Protein AF-A0A7X5TXG6-F1 (afdb_monomer_lite)

Organism: NCBI:txid258505

Radius of gyration: 12.77 Å; chains: 1; bounding box: 36×18×32 Å

Sequence (74 aa):
MFTDAQLRALDMPVLALIAGRSVIHEGRRAADTARSVLRHGQVELWASASHAISGEFPDEIAARAHRFWDGVDS

Structure (mmCIF, N/CA/C/O backbone):
data_AF-A0A7X5TXG6-F1
#
_entry.id   AF-A0A7X5TXG6-F1
#
loop_
_atom_site.group_PDB
_atom_site.id
_atom_site.type_symbol
_atom_site.label_atom_id
_atom_site.label_alt_id
_atom_site.label_comp_id
_atom_site.label_asym_id
_atom_site.label_entity_id
_atom_site.label_seq_id
_atom_site.pdbx_PDB_ins_code
_atom_site.Cartn_x
_atom_site.Cartn_y
_atom_site.Cartn_z
_atom_site.occupancy
_atom_site.B_iso_or_equiv
_atom_site.auth_seq_id
_atom_site.auth_comp_id
_atom_site.auth_asym_id
_atom_site.auth_atom_id
_atom_site.pdbx_PDB_model_num
ATOM 1 N N . MET A 1 1 ? 10.684 4.439 9.990 1.00 60.19 1 MET A N 1
ATOM 2 C CA . MET A 1 1 ? 10.064 3.125 10.261 1.00 60.19 1 MET A CA 1
ATOM 3 C C . MET A 1 1 ? 8.853 3.346 11.146 1.00 60.19 1 MET A C 1
ATOM 5 O O . MET A 1 1 ? 8.974 4.098 12.104 1.00 60.19 1 MET A O 1
ATOM 9 N N . PHE A 1 2 ? 7.712 2.752 10.802 1.00 70.19 2 PHE A N 1
ATOM 10 C CA . PHE A 1 2 ? 6.500 2.777 11.626 1.00 70.19 2 PHE A CA 1
ATOM 11 C C . PHE A 1 2 ? 6.485 1.555 12.550 1.00 70.19 2 PHE A C 1
ATOM 13 O O . PHE A 1 2 ? 6.968 0.495 12.160 1.00 70.19 2 PHE A O 1
ATOM 20 N N . THR A 1 3 ? 5.950 1.698 13.762 1.00 80.06 3 THR A N 1
ATOM 21 C CA . THR A 1 3 ? 5.756 0.575 14.696 1.00 80.06 3 THR A CA 1
ATOM 22 C C . THR A 1 3 ? 4.394 -0.086 14.484 1.00 80.06 3 THR A C 1
ATOM 24 O O . THR A 1 3 ? 3.431 0.574 14.091 1.00 80.06 3 THR A O 1
ATOM 27 N N . ASP A 1 4 ? 4.266 -1.371 14.814 1.00 75.94 4 ASP A N 1
ATOM 28 C CA . ASP A 1 4 ? 2.996 -2.100 14.691 1.00 75.94 4 ASP A CA 1
ATOM 29 C C . ASP A 1 4 ? 1.843 -1.452 15.475 1.00 75.94 4 ASP A C 1
ATOM 31 O O . ASP A 1 4 ? 0.686 -1.524 15.067 1.00 75.94 4 ASP A O 1
ATOM 35 N N . ALA A 1 5 ? 2.145 -0.815 16.612 1.00 74.94 5 ALA A N 1
ATOM 36 C CA . ALA A 1 5 ? 1.153 -0.092 17.403 1.00 74.94 5 ALA A CA 1
ATOM 37 C C . ALA A 1 5 ? 0.614 1.139 16.659 1.00 74.94 5 ALA A C 1
ATOM 39 O O . ALA A 1 5 ? -0.587 1.390 16.706 1.00 74.94 5 ALA A O 1
ATOM 40 N N . GLN A 1 6 ? 1.476 1.858 15.930 1.00 77.19 6 GLN A N 1
ATOM 41 C CA . GLN A 1 6 ? 1.065 2.991 15.096 1.00 77.19 6 GLN A CA 1
ATOM 42 C C . GLN A 1 6 ? 0.212 2.535 13.912 1.00 77.19 6 GLN A C 1
ATOM 44 O O . GLN A 1 6 ? -0.771 3.191 13.595 1.00 77.19 6 GLN A O 1
ATOM 49 N N . LEU A 1 7 ? 0.541 1.396 13.295 1.00 75.31 7 LEU A N 1
ATOM 50 C CA . LEU A 1 7 ? -0.245 0.848 12.184 1.00 75.31 7 LEU A CA 1
ATOM 51 C C . LEU A 1 7 ? -1.625 0.343 12.634 1.00 75.31 7 LEU A C 1
ATOM 53 O O . LEU A 1 7 ? -2.604 0.522 11.918 1.00 75.31 7 LEU A O 1
ATOM 57 N N . ARG A 1 8 ? -1.725 -0.236 13.837 1.00 76.12 8 ARG A N 1
ATOM 58 C CA . ARG A 1 8 ? -3.000 -0.709 14.413 1.00 76.12 8 ARG A CA 1
ATOM 59 C C . ARG A 1 8 ? -3.952 0.401 14.856 1.00 76.12 8 ARG A C 1
ATOM 61 O O . ARG A 1 8 ? -5.120 0.098 15.099 1.00 76.12 8 ARG A O 1
ATOM 68 N N . ALA A 1 9 ? -3.441 1.619 15.020 1.00 79.88 9 ALA A N 1
ATOM 69 C CA . ALA A 1 9 ? -4.206 2.808 15.389 1.00 79.88 9 ALA A CA 1
ATOM 70 C C . ALA A 1 9 ? -4.694 3.605 14.163 1.00 79.88 9 ALA A C 1
ATOM 72 O O . ALA A 1 9 ? -5.271 4.676 14.318 1.00 79.88 9 ALA A O 1
ATOM 73 N N . LEU A 1 10 ? -4.427 3.120 12.944 1.00 77.94 10 LEU A N 1
ATOM 74 C CA . LEU A 1 10 ? -4.958 3.714 11.722 1.00 77.94 10 LEU A CA 1
ATOM 75 C C . LEU A 1 10 ? -6.427 3.308 11.567 1.00 77.94 10 LEU A C 1
ATOM 77 O O . LEU A 1 10 ? -6.730 2.183 11.169 1.00 77.94 10 LEU A O 1
ATOM 81 N N . ASP A 1 11 ? -7.318 4.245 11.884 1.00 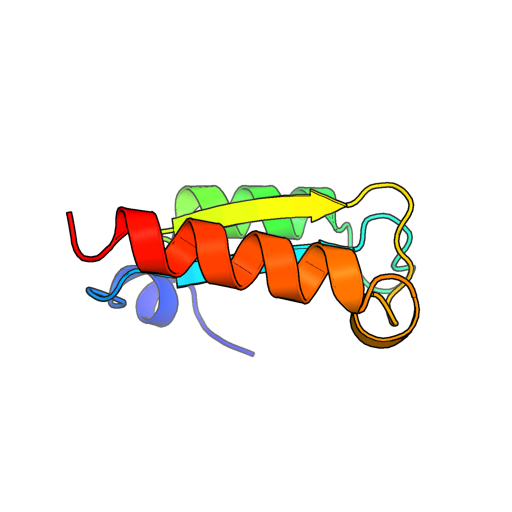81.44 11 ASP A N 1
ATOM 82 C CA . ASP A 1 11 ? -8.771 4.080 11.748 1.00 81.44 11 ASP A CA 1
ATOM 83 C C . ASP A 1 11 ? -9.293 4.518 10.366 1.00 81.44 11 ASP A C 1
ATOM 85 O O . ASP A 1 11 ? -10.475 4.367 10.065 1.00 81.44 11 ASP A O 1
ATOM 89 N N . MET A 1 12 ? -8.421 5.051 9.504 1.00 84.19 12 MET A N 1
ATOM 90 C CA . MET A 1 12 ? -8.745 5.342 8.108 1.00 84.19 12 MET A CA 1
ATOM 91 C C . MET A 1 12 ? -8.444 4.135 7.203 1.00 84.19 12 MET A C 1
ATOM 93 O O . MET A 1 12 ? -7.550 3.341 7.511 1.00 84.19 12 MET A O 1
ATOM 97 N N . PRO A 1 13 ? -9.120 4.012 6.050 1.00 86.19 13 PRO A N 1
ATOM 98 C CA . PRO A 1 13 ? -8.750 3.042 5.028 1.00 86.19 13 PRO A CA 1
ATOM 99 C C . PRO A 1 13 ? -7.298 3.232 4.574 1.00 86.19 13 PRO A C 1
ATOM 101 O O . PRO A 1 13 ? -6.856 4.354 4.321 1.00 86.19 13 PRO A O 1
ATOM 104 N N . VAL A 1 14 ? -6.560 2.131 4.414 1.00 88.94 14 VAL A N 1
ATOM 105 C CA . VAL A 1 14 ? -5.158 2.155 3.959 1.00 88.94 14 VAL A CA 1
ATOM 106 C C . VAL A 1 14 ? -4.980 1.248 2.748 1.00 88.94 14 VAL A C 1
ATOM 108 O O . VAL A 1 14 ? -5.323 0.070 2.802 1.00 88.94 14 VAL A O 1
ATOM 111 N N . LEU A 1 15 ? -4.379 1.761 1.675 1.00 89.62 15 LEU A N 1
ATOM 112 C CA . LEU A 1 15 ? -3.894 0.955 0.552 1.00 89.62 15 LEU A CA 1
ATOM 113 C C . LEU A 1 15 ? -2.370 0.808 0.642 1.00 89.62 15 LEU A C 1
ATOM 115 O O . LEU A 1 15 ? -1.648 1.802 0.593 1.00 89.62 15 LEU A O 1
ATOM 119 N N . ALA A 1 16 ? -1.877 -0.427 0.737 1.00 89.31 16 ALA A N 1
ATOM 120 C CA . ALA A 1 16 ? -0.450 -0.739 0.743 1.00 89.31 16 ALA A CA 1
ATOM 121 C C . ALA A 1 16 ? -0.068 -1.562 -0.497 1.00 89.31 16 ALA A C 1
ATOM 123 O O . ALA A 1 16 ? -0.490 -2.711 -0.643 1.00 89.31 16 ALA A O 1
ATOM 124 N N . LEU A 1 17 ? 0.760 -0.983 -1.371 1.00 88.75 17 LEU A N 1
ATOM 125 C CA . LEU A 1 17 ? 1.320 -1.649 -2.552 1.00 88.75 17 LEU A CA 1
ATOM 126 C C . LEU A 1 17 ? 2.781 -2.019 -2.282 1.00 88.75 17 LEU A C 1
ATOM 128 O O . LEU A 1 17 ? 3.598 -1.155 -1.963 1.00 88.75 17 LEU A O 1
ATOM 132 N N . ILE A 1 18 ? 3.111 -3.307 -2.384 1.00 85.62 18 ILE A N 1
ATOM 133 C CA . ILE A 1 18 ? 4.424 -3.844 -2.011 1.00 85.62 18 ILE A CA 1
ATOM 134 C C . ILE A 1 18 ? 5.045 -4.555 -3.212 1.00 85.62 18 ILE A C 1
ATOM 136 O O . ILE A 1 18 ? 4.468 -5.485 -3.770 1.00 85.62 18 ILE A O 1
ATOM 140 N N . ALA A 1 19 ? 6.253 -4.142 -3.592 1.00 83.19 19 ALA A N 1
ATOM 141 C CA . ALA A 1 19 ? 7.002 -4.741 -4.690 1.00 83.19 19 ALA A CA 1
ATOM 142 C C . ALA A 1 19 ? 7.677 -6.062 -4.286 1.00 83.19 19 ALA A C 1
ATOM 144 O O . ALA A 1 19 ? 8.395 -6.130 -3.285 1.00 83.19 19 ALA A O 1
ATOM 145 N N . GLY A 1 20 ? 7.488 -7.111 -5.088 1.00 71.50 20 GLY A N 1
ATOM 146 C CA . GLY A 1 20 ? 7.987 -8.456 -4.795 1.00 71.50 20 GLY A CA 1
ATOM 147 C C . GLY A 1 20 ? 9.437 -8.726 -5.199 1.00 71.50 20 GLY A C 1
ATOM 148 O O . GLY A 1 20 ? 10.082 -9.544 -4.548 1.00 71.50 20 GLY A O 1
ATOM 149 N N . ARG A 1 21 ? 9.991 -8.029 -6.208 1.00 70.00 21 ARG A N 1
ATOM 150 C CA . ARG A 1 21 ? 11.409 -8.179 -6.617 1.00 70.00 21 ARG A CA 1
ATOM 151 C C . ARG A 1 21 ? 12.372 -7.289 -5.826 1.00 70.00 21 ARG A C 1
ATOM 153 O O . ARG A 1 21 ? 13.527 -7.128 -6.217 1.00 70.00 21 ARG A O 1
ATOM 160 N N . SER A 1 22 ? 11.920 -6.665 -4.740 1.00 57.25 22 SER A N 1
ATOM 161 C CA . SER A 1 22 ? 12.785 -5.801 -3.941 1.00 57.25 22 SER A CA 1
ATOM 162 C C . SER A 1 22 ? 13.797 -6.636 -3.147 1.00 57.25 22 SER A C 1
ATOM 164 O O . SER A 1 22 ? 13.434 -7.412 -2.270 1.00 57.25 22 SER A O 1
ATOM 166 N N . VAL A 1 23 ? 15.083 -6.451 -3.463 1.00 54.94 23 VAL A N 1
ATOM 167 C CA . VAL A 1 23 ? 16.246 -7.148 -2.872 1.00 54.94 23 VAL A CA 1
ATOM 168 C C . VAL A 1 23 ? 16.483 -6.754 -1.402 1.00 54.94 23 VAL A C 1
ATOM 170 O O . VAL A 1 23 ? 17.277 -7.384 -0.714 1.00 54.94 23 VAL A O 1
ATOM 173 N N . ILE A 1 24 ? 15.798 -5.721 -0.898 1.00 55.31 24 ILE A N 1
ATOM 174 C CA . ILE A 1 24 ? 16.130 -5.117 0.399 1.00 55.31 24 ILE A CA 1
ATOM 175 C C . ILE A 1 24 ? 15.411 -5.768 1.584 1.00 55.31 24 ILE A C 1
ATOM 177 O O . ILE A 1 24 ? 16.034 -5.886 2.628 1.00 55.31 24 ILE A O 1
ATOM 181 N N . HIS A 1 25 ? 14.186 -6.279 1.457 1.00 55.62 25 HIS A N 1
ATOM 182 C CA . HIS A 1 25 ? 13.540 -7.070 2.513 1.00 55.62 25 HIS A CA 1
ATOM 183 C C . HIS A 1 25 ? 12.455 -7.948 1.902 1.00 55.62 25 HIS A C 1
ATOM 185 O O . HIS A 1 25 ? 11.797 -7.536 0.955 1.00 55.62 25 HIS A O 1
ATOM 191 N N . GLU A 1 26 ? 12.270 -9.148 2.449 1.00 72.25 26 GLU A N 1
ATOM 192 C CA . GLU A 1 26 ? 11.261 -10.132 2.050 1.00 72.25 26 GLU A CA 1
ATOM 193 C C . GLU A 1 26 ? 9.879 -9.480 1.834 1.00 72.25 26 GLU A C 1
ATOM 195 O O . GLU A 1 26 ? 9.088 -9.362 2.770 1.00 72.25 26 GLU A O 1
ATOM 200 N N . GLY A 1 27 ? 9.566 -9.061 0.600 1.00 71.44 27 GLY A N 1
ATOM 201 C CA . GLY A 1 27 ? 8.339 -8.312 0.291 1.00 71.44 27 GLY A CA 1
ATOM 202 C C . GLY A 1 27 ? 7.077 -9.068 0.705 1.00 71.44 27 GLY A C 1
ATOM 203 O O . GLY A 1 27 ? 6.089 -8.475 1.129 1.00 71.44 27 GLY A O 1
ATOM 204 N N . ARG A 1 28 ? 7.154 -10.403 0.704 1.00 78.44 28 ARG A N 1
ATOM 205 C CA . ARG A 1 28 ? 6.117 -11.272 1.259 1.00 78.44 28 ARG A CA 1
ATOM 206 C C . ARG A 1 28 ? 5.929 -11.085 2.768 1.00 78.44 28 ARG A C 1
ATOM 208 O O . ARG A 1 28 ? 4.801 -10.882 3.193 1.00 78.44 28 ARG A O 1
ATOM 215 N N . ARG A 1 29 ? 7.007 -11.069 3.561 1.00 82.31 29 ARG A N 1
ATOM 216 C CA . ARG A 1 29 ? 6.929 -10.824 5.011 1.00 82.31 29 ARG A CA 1
ATOM 217 C C . ARG A 1 29 ? 6.346 -9.441 5.303 1.00 82.31 29 ARG A C 1
ATOM 219 O O . ARG A 1 29 ? 5.500 -9.327 6.177 1.00 82.31 29 ARG A O 1
ATOM 226 N N . ALA A 1 30 ? 6.740 -8.411 4.550 1.00 83.44 30 ALA A N 1
ATOM 227 C CA . ALA A 1 30 ? 6.167 -7.071 4.699 1.00 83.44 30 ALA A CA 1
ATOM 228 C C . ALA A 1 30 ? 4.656 -7.048 4.402 1.00 83.44 30 ALA A C 1
ATOM 230 O O . ALA A 1 30 ? 3.895 -6.431 5.147 1.00 83.44 30 ALA A O 1
ATOM 231 N N . ALA A 1 31 ? 4.215 -7.756 3.356 1.00 86.38 31 ALA A N 1
ATOM 232 C CA . ALA A 1 31 ? 2.797 -7.890 3.034 1.00 86.38 31 ALA A CA 1
ATOM 233 C C . ALA A 1 31 ? 2.026 -8.644 4.122 1.00 86.38 31 ALA A C 1
ATOM 235 O O . ALA A 1 31 ? 0.932 -8.227 4.495 1.00 86.38 31 ALA A O 1
ATOM 236 N N . ASP A 1 32 ? 2.600 -9.712 4.667 1.00 87.44 32 ASP A N 1
ATOM 237 C CA . ASP A 1 32 ? 1.972 -10.497 5.729 1.00 87.44 32 ASP A CA 1
ATOM 238 C C . ASP A 1 32 ? 1.864 -9.693 7.034 1.00 87.44 32 ASP A C 1
ATOM 240 O O . ASP A 1 32 ? 0.794 -9.658 7.646 1.00 87.44 32 ASP A O 1
ATOM 244 N N . THR A 1 33 ? 2.913 -8.951 7.412 1.00 86.56 33 THR A N 1
ATOM 245 C CA . THR A 1 33 ? 2.852 -8.005 8.535 1.00 86.56 33 THR A CA 1
ATOM 246 C C . THR A 1 33 ? 1.763 -6.965 8.301 1.00 86.56 33 THR A C 1
ATOM 248 O O . THR A 1 33 ? 0.891 -6.819 9.154 1.00 86.56 33 THR A O 1
ATOM 251 N N . ALA A 1 34 ? 1.752 -6.291 7.144 1.00 86.12 34 ALA A N 1
ATOM 252 C CA . ALA A 1 34 ? 0.758 -5.268 6.818 1.00 86.12 34 ALA A CA 1
ATOM 253 C C . ALA A 1 34 ? -0.681 -5.805 6.915 1.00 86.12 34 ALA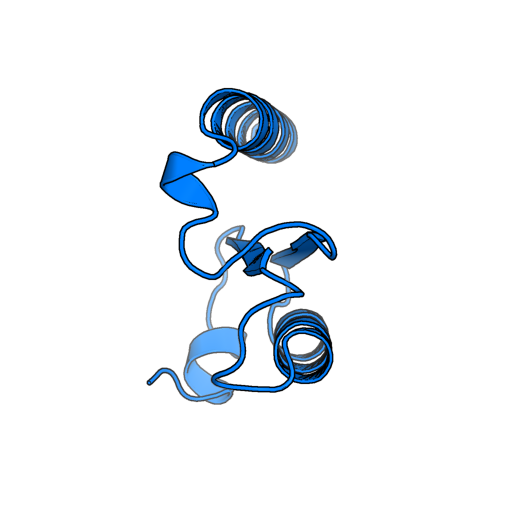 A C 1
ATOM 255 O O . ALA A 1 34 ? -1.528 -5.165 7.533 1.00 86.12 34 ALA A O 1
ATOM 256 N N . ARG A 1 35 ? -0.940 -7.013 6.397 1.00 87.44 35 ARG A N 1
ATOM 257 C CA . ARG A 1 35 ? -2.248 -7.686 6.511 1.00 87.44 35 ARG A CA 1
ATOM 258 C C . ARG A 1 35 ? -2.647 -7.964 7.958 1.00 87.44 35 ARG A C 1
ATOM 260 O O . ARG A 1 35 ? -3.824 -7.894 8.282 1.00 87.44 35 ARG A O 1
ATOM 267 N N . SER A 1 36 ? -1.685 -8.284 8.822 1.00 87.25 36 SER A N 1
ATOM 268 C CA . SER A 1 36 ? -1.961 -8.574 10.235 1.00 87.25 36 SER A CA 1
ATOM 269 C C . SER A 1 36 ? -2.192 -7.330 11.101 1.00 87.25 36 SER A C 1
ATOM 271 O O . SER A 1 36 ? -2.841 -7.426 12.142 1.00 87.25 36 SER A O 1
ATOM 273 N N . VAL A 1 37 ? -1.656 -6.169 10.705 1.00 86.56 37 VAL A N 1
ATOM 274 C CA . VAL A 1 37 ? -1.681 -4.947 11.531 1.00 86.56 37 VAL A CA 1
ATOM 275 C C . VAL A 1 37 ? -2.680 -3.898 11.046 1.00 86.56 37 VAL A C 1
ATOM 277 O O . VAL A 1 37 ? -3.186 -3.138 11.869 1.00 86.56 37 VAL A O 1
ATOM 280 N N . LEU A 1 38 ? -2.984 -3.846 9.745 1.00 83.81 38 LEU A N 1
ATOM 281 C CA . LEU A 1 38 ? -3.909 -2.866 9.175 1.00 83.81 38 LEU A CA 1
ATOM 282 C C . LEU A 1 38 ? -5.353 -3.372 9.276 1.00 83.81 38 LEU A C 1
ATOM 284 O O . LEU A 1 38 ? -5.777 -4.215 8.489 1.00 83.81 38 LEU A O 1
ATOM 288 N N . ARG A 1 39 ? -6.129 -2.823 10.219 1.00 81.44 39 ARG A N 1
ATOM 289 C CA . ARG A 1 39 ? -7.539 -3.210 10.438 1.00 81.44 39 ARG A CA 1
ATOM 290 C C . ARG A 1 39 ? -8.433 -2.939 9.226 1.00 81.44 39 ARG A C 1
ATOM 292 O O . ARG A 1 39 ? -9.286 -3.760 8.908 1.00 81.44 39 ARG A O 1
ATOM 299 N N . HIS A 1 40 ? -8.208 -1.815 8.548 1.00 82.88 40 HIS A N 1
ATOM 300 C CA . HIS A 1 40 ? -8.938 -1.391 7.346 1.00 82.88 40 HIS A CA 1
ATOM 301 C C . HIS A 1 40 ? -8.000 -1.308 6.131 1.00 82.88 40 HIS A C 1
ATOM 303 O O . HIS A 1 40 ? -8.082 -0.396 5.307 1.00 82.88 40 HIS A O 1
ATOM 309 N N . GLY A 1 41 ? -7.046 -2.242 6.058 1.00 85.19 41 GLY A N 1
ATOM 310 C CA . GLY A 1 41 ? -6.004 -2.257 5.037 1.00 85.19 41 GLY A CA 1
ATOM 311 C C . GLY A 1 41 ? -6.333 -3.133 3.834 1.00 85.19 41 GLY A C 1
ATOM 312 O O . GLY A 1 41 ? -6.640 -4.313 3.983 1.00 85.19 41 GLY A O 1
ATOM 313 N N . GLN A 1 42 ? -6.157 -2.593 2.632 1.00 89.38 42 GLN A N 1
ATOM 314 C CA . GLN A 1 42 ? -6.018 -3.372 1.406 1.00 89.38 42 GLN A CA 1
ATOM 315 C C . GLN A 1 42 ? -4.527 -3.504 1.080 1.00 89.38 42 GLN A C 1
ATOM 317 O O . GLN A 1 42 ? -3.838 -2.503 0.890 1.00 89.38 42 GLN A O 1
ATOM 322 N N . VAL A 1 43 ? -4.012 -4.735 1.037 1.00 90.31 43 VAL A N 1
ATOM 323 C CA . VAL A 1 43 ? -2.575 -5.003 0.865 1.00 90.31 43 VAL A CA 1
ATOM 324 C C . VAL A 1 43 ? -2.332 -5.859 -0.368 1.00 90.31 43 VAL A C 1
ATOM 326 O O . VAL A 1 43 ? -2.795 -7.002 -0.436 1.00 90.31 43 VAL A O 1
ATOM 329 N N . GLU A 1 44 ? -1.531 -5.349 -1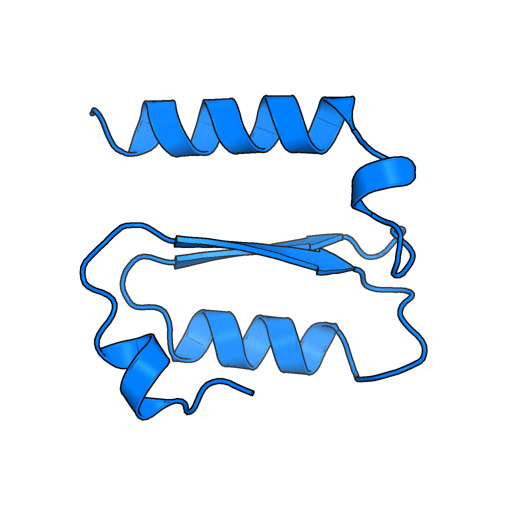.300 1.00 89.62 44 GLU A N 1
ATOM 330 C CA . GLU A 1 44 ? -1.178 -6.049 -2.533 1.00 89.62 44 GLU A CA 1
ATOM 331 C C . GLU A 1 44 ? 0.323 -6.264 -2.667 1.00 89.62 44 GLU A C 1
ATOM 333 O O . GLU A 1 44 ? 1.124 -5.348 -2.498 1.00 89.62 44 GLU A O 1
ATOM 338 N N . LEU A 1 45 ? 0.691 -7.498 -3.014 1.00 86.50 45 LEU A N 1
ATOM 339 C CA . LEU A 1 45 ? 2.061 -7.877 -3.330 1.00 86.50 45 LEU A CA 1
ATOM 340 C C . LEU A 1 45 ? 2.197 -8.019 -4.845 1.00 86.50 45 LEU A C 1
ATOM 342 O O . LEU A 1 45 ? 1.649 -8.946 -5.438 1.00 86.50 45 LEU A O 1
ATOM 346 N N . TRP A 1 46 ? 2.941 -7.115 -5.468 1.00 87.25 46 TRP A N 1
ATOM 347 C CA . TRP A 1 46 ? 3.165 -7.099 -6.908 1.00 87.25 46 TRP A CA 1
ATOM 348 C C . TRP A 1 46 ? 4.472 -7.829 -7.200 1.00 87.25 46 TRP A C 1
ATOM 350 O O . TRP A 1 46 ? 5.558 -7.248 -7.196 1.00 87.25 46 TRP A O 1
ATOM 360 N N . ALA A 1 47 ? 4.361 -9.147 -7.386 1.00 76.62 47 ALA A N 1
ATOM 361 C CA . ALA A 1 47 ? 5.492 -10.075 -7.444 1.00 76.62 47 ALA A CA 1
ATOM 362 C C . ALA A 1 47 ? 6.541 -9.717 -8.512 1.00 76.62 47 ALA A C 1
ATOM 364 O O . ALA A 1 47 ? 7.732 -9.928 -8.298 1.00 76.62 47 ALA A O 1
ATOM 365 N N . SER A 1 48 ? 6.103 -9.159 -9.640 1.00 74.44 48 SER A N 1
ATOM 366 C CA . SER A 1 48 ? 6.925 -8.754 -10.784 1.00 74.44 48 SER A CA 1
ATOM 367 C C . SER A 1 48 ? 7.438 -7.312 -10.707 1.00 74.44 48 SER A C 1
ATOM 369 O O . SER A 1 48 ? 8.296 -6.944 -11.506 1.00 74.44 48 SER A O 1
ATOM 371 N N . ALA A 1 49 ? 6.994 -6.499 -9.748 1.00 78.12 49 ALA A N 1
ATOM 372 C CA . ALA A 1 49 ? 7.464 -5.123 -9.613 1.00 78.12 49 ALA A CA 1
ATOM 373 C C . ALA A 1 49 ? 8.813 -5.047 -8.890 1.00 78.12 49 ALA A C 1
ATOM 375 O O . ALA A 1 49 ? 9.055 -5.784 -7.926 1.00 78.12 49 ALA A O 1
ATOM 376 N N . SER A 1 50 ? 9.699 -4.165 -9.356 1.00 76.25 50 SER A N 1
ATOM 377 C CA . SER A 1 50 ? 10.896 -3.785 -8.602 1.00 76.25 50 SER A CA 1
ATOM 378 C C . SER A 1 50 ? 10.571 -2.725 -7.542 1.00 76.25 50 SER A C 1
ATOM 380 O O . SER A 1 50 ? 9.433 -2.282 -7.398 1.00 76.25 50 SER A O 1
ATOM 382 N N . HIS A 1 51 ? 11.585 -2.293 -6.784 1.00 75.12 51 HIS A N 1
ATOM 383 C CA . HIS A 1 51 ? 11.431 -1.222 -5.795 1.00 75.12 51 HIS A CA 1
ATOM 384 C C . HIS A 1 51 ? 10.934 0.103 -6.413 1.00 75.12 51 HIS A C 1
ATOM 386 O O . HIS A 1 51 ? 10.360 0.926 -5.708 1.00 75.12 51 HIS A O 1
ATOM 392 N N . ALA A 1 52 ? 11.091 0.285 -7.728 1.00 75.00 52 ALA A N 1
ATOM 393 C CA . ALA A 1 52 ? 10.572 1.423 -8.481 1.00 75.00 52 ALA A CA 1
ATOM 394 C C . ALA A 1 52 ? 9.152 1.181 -9.038 1.00 75.00 52 ALA A C 1
ATOM 396 O O . ALA A 1 52 ? 8.837 1.639 -10.132 1.00 75.00 52 ALA A O 1
ATOM 397 N N . ILE A 1 53 ? 8.282 0.484 -8.295 1.00 77.81 53 ILE A N 1
ATOM 398 C CA . ILE A 1 53 ? 6.898 0.160 -8.701 1.00 77.81 53 ILE A CA 1
ATOM 399 C C . ILE A 1 53 ? 6.127 1.381 -9.235 1.00 77.81 53 ILE A C 1
ATOM 401 O O . ILE A 1 53 ? 5.436 1.269 -10.241 1.00 77.81 53 ILE A O 1
ATOM 405 N N . SER A 1 54 ? 6.330 2.560 -8.634 1.00 73.44 54 SER A N 1
ATOM 406 C CA . SER A 1 54 ? 5.704 3.821 -9.055 1.00 73.44 54 SER A CA 1
ATOM 407 C C . SER A 1 54 ? 6.150 4.329 -10.426 1.00 73.44 54 SER A C 1
ATOM 409 O O . SER A 1 54 ? 5.407 5.066 -11.063 1.00 73.44 54 SER A O 1
ATOM 411 N N . GLY A 1 55 ? 7.354 3.967 -10.873 1.00 74.31 55 GLY A N 1
ATOM 412 C CA . GLY A 1 55 ? 7.854 4.294 -12.210 1.00 74.31 55 GLY A CA 1
ATOM 413 C C . GLY A 1 55 ? 7.618 3.1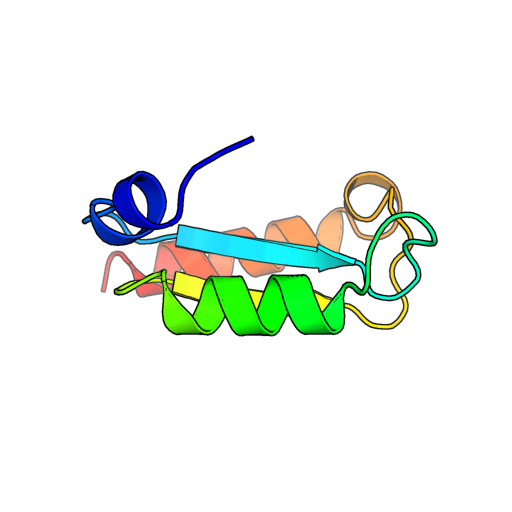83 -13.234 1.00 74.31 55 GLY A C 1
ATOM 414 O O . GLY A 1 55 ? 7.557 3.464 -14.424 1.00 74.31 55 GLY A O 1
ATOM 415 N N . GLU A 1 56 ? 7.486 1.933 -12.783 1.00 78.44 56 GLU A N 1
ATOM 416 C CA . GLU A 1 56 ? 7.277 0.771 -13.657 1.00 78.44 56 GLU A CA 1
ATOM 417 C C . GLU A 1 56 ? 5.811 0.564 -14.045 1.00 78.44 56 GLU A C 1
ATOM 419 O O . GLU A 1 56 ? 5.545 0.099 -15.149 1.00 78.44 56 GLU A O 1
ATOM 424 N N . PHE A 1 57 ? 4.878 0.904 -13.151 1.00 82.94 57 PHE A N 1
ATOM 425 C CA . PHE A 1 57 ? 3.447 0.635 -13.318 1.00 82.94 57 PHE A CA 1
ATOM 426 C C . PHE A 1 57 ? 2.573 1.837 -12.909 1.00 82.94 57 PHE A C 1
ATOM 428 O O . PHE A 1 57 ? 1.727 1.722 -12.012 1.00 82.94 57 PHE A O 1
ATOM 435 N N . PRO A 1 58 ? 2.805 3.031 -13.485 1.00 84.38 58 PRO A N 1
ATOM 436 C CA . PRO A 1 58 ? 2.088 4.240 -13.086 1.00 84.38 58 PRO A CA 1
ATOM 437 C C . PRO A 1 58 ? 0.574 4.131 -13.328 1.00 84.38 58 PRO A C 1
ATOM 439 O O . PRO A 1 58 ? -0.213 4.527 -12.465 1.00 84.38 58 PRO A O 1
ATOM 442 N N . ASP A 1 59 ? 0.162 3.545 -14.455 1.00 86.56 59 ASP A N 1
ATOM 443 C CA . ASP A 1 59 ? -1.247 3.433 -14.844 1.00 86.56 59 ASP A CA 1
ATOM 444 C C . ASP A 1 59 ? -1.997 2.430 -13.961 1.00 86.56 59 ASP A C 1
ATOM 446 O O . ASP A 1 59 ? -3.118 2.682 -13.514 1.00 86.56 59 ASP A O 1
ATOM 450 N N . GLU A 1 60 ? -1.372 1.299 -13.640 1.00 88.19 60 GLU A N 1
ATOM 451 C CA . GLU A 1 60 ? -1.954 0.281 -12.776 1.00 88.19 60 GLU A CA 1
ATOM 452 C C . GLU A 1 60 ? -2.106 0.789 -11.343 1.00 88.19 60 GLU A C 1
ATOM 454 O O . GLU A 1 60 ? -3.115 0.498 -10.696 1.00 88.19 60 GLU A O 1
ATOM 459 N N . ILE A 1 61 ? -1.137 1.568 -10.848 1.00 87.31 61 ILE A N 1
ATOM 460 C CA . ILE A 1 61 ? -1.228 2.211 -9.533 1.00 87.31 61 ILE A CA 1
ATOM 461 C C . ILE A 1 61 ? -2.370 3.220 -9.525 1.00 87.31 61 ILE A C 1
ATOM 463 O O . ILE A 1 61 ? -3.176 3.201 -8.594 1.00 87.31 61 ILE A O 1
ATOM 467 N N . ALA A 1 62 ? -2.476 4.062 -10.556 1.00 86.81 62 ALA A N 1
ATOM 468 C CA . ALA A 1 62 ? -3.559 5.033 -10.671 1.00 86.81 62 ALA A CA 1
ATOM 469 C C . ALA A 1 62 ? -4.926 4.334 -10.686 1.00 86.81 62 ALA A C 1
ATOM 471 O O . ALA A 1 62 ? -5.797 4.640 -9.870 1.00 86.81 62 ALA A O 1
ATOM 472 N N . ALA A 1 63 ? -5.094 3.315 -11.532 1.00 90.00 63 ALA A N 1
ATOM 473 C CA . ALA A 1 63 ? -6.321 2.526 -11.598 1.00 90.00 63 ALA A CA 1
ATOM 474 C C . ALA A 1 63 ? -6.638 1.834 -10.263 1.00 90.00 63 ALA A C 1
ATOM 476 O O . ALA A 1 6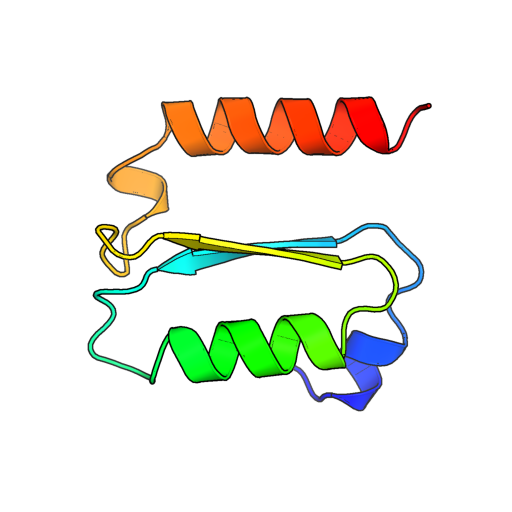3 ? -7.801 1.717 -9.869 1.00 90.00 63 ALA A O 1
ATOM 477 N N . ARG A 1 64 ? -5.612 1.363 -9.549 1.00 91.56 64 ARG A N 1
ATOM 478 C CA . ARG A 1 64 ? -5.788 0.705 -8.257 1.00 91.56 64 ARG A CA 1
ATOM 479 C C . ARG A 1 64 ? -6.170 1.674 -7.141 1.00 91.56 64 ARG A C 1
ATOM 481 O O . ARG A 1 64 ? -6.996 1.314 -6.298 1.00 91.56 64 ARG A O 1
ATOM 488 N N . ALA A 1 65 ? -5.590 2.868 -7.146 1.00 87.25 65 ALA A N 1
ATOM 489 C CA . ALA A 1 65 ? -5.944 3.942 -6.233 1.00 87.25 65 ALA A CA 1
ATOM 490 C C . ALA A 1 65 ? -7.389 4.393 -6.469 1.00 87.25 65 ALA A C 1
ATOM 492 O O . ALA A 1 65 ? -8.144 4.487 -5.510 1.00 87.25 65 ALA A O 1
ATOM 493 N N . HIS A 1 66 ? -7.811 4.566 -7.726 1.00 88.50 66 HIS A N 1
ATOM 494 C CA . HIS A 1 66 ? -9.207 4.878 -8.049 1.00 88.50 66 HIS A CA 1
ATOM 495 C C . HIS A 1 66 ? -10.177 3.835 -7.483 1.00 88.50 66 HIS A C 1
ATOM 497 O O . HIS A 1 66 ? -11.042 4.187 -6.690 1.00 88.50 66 HIS A O 1
ATOM 503 N N . ARG A 1 67 ? -9.949 2.541 -7.756 1.00 88.44 67 ARG A N 1
ATOM 504 C CA . ARG A 1 67 ? -10.779 1.458 -7.187 1.00 88.44 67 ARG A CA 1
ATOM 505 C C . ARG A 1 67 ? -10.802 1.439 -5.659 1.00 88.44 67 ARG A C 1
ATOM 507 O O . ARG A 1 67 ? -11.778 0.993 -5.067 1.00 88.44 67 ARG A O 1
ATOM 514 N N . PHE A 1 68 ? -9.700 1.831 -5.022 1.00 88.19 68 PHE A N 1
ATOM 515 C CA . PHE A 1 68 ? -9.642 1.922 -3.568 1.00 88.19 68 PHE A CA 1
ATOM 516 C C . PHE A 1 68 ? -10.568 3.023 -3.050 1.00 88.19 68 PHE A C 1
ATOM 518 O O . PHE A 1 68 ? -11.352 2.748 -2.149 1.00 88.19 68 PHE A O 1
ATOM 525 N N . TRP A 1 69 ? -10.511 4.218 -3.641 1.00 86.38 69 TRP A N 1
ATOM 526 C CA . TRP A 1 69 ? -11.355 5.345 -3.243 1.00 86.38 69 TRP A CA 1
ATOM 527 C C . TRP A 1 69 ? -12.839 5.091 -3.516 1.00 86.38 69 TRP A C 1
ATOM 529 O O . TRP A 1 69 ? -13.651 5.308 -2.621 1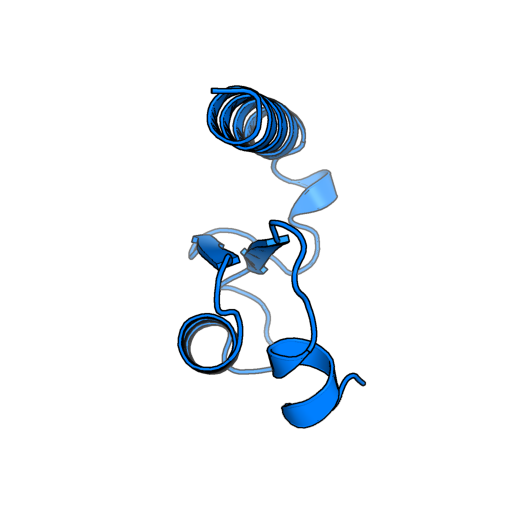.00 86.38 69 TRP A O 1
ATOM 539 N N . ASP A 1 70 ? -13.182 4.510 -4.668 1.00 87.00 70 ASP A N 1
ATOM 540 C CA . ASP A 1 70 ? -14.570 4.146 -4.994 1.00 87.00 70 ASP A CA 1
ATOM 541 C C . ASP A 1 70 ? -15.196 3.231 -3.922 1.00 87.00 70 ASP A C 1
ATOM 543 O O . ASP A 1 70 ? -16.368 3.363 -3.576 1.00 87.00 70 ASP A O 1
ATOM 547 N N . GLY A 1 71 ? -14.406 2.304 -3.367 1.00 76.19 71 GLY A N 1
ATOM 548 C CA . GLY A 1 71 ? -14.856 1.377 -2.326 1.00 76.19 71 GLY A CA 1
ATOM 549 C C . GLY A 1 71 ? -14.886 1.954 -0.906 1.00 76.19 71 GLY A C 1
ATOM 550 O O . GLY A 1 71 ? -15.384 1.281 -0.008 1.00 76.19 71 GLY A O 1
ATOM 551 N N . VAL A 1 72 ? -14.331 3.149 -0.684 1.00 76.88 72 VAL A N 1
ATOM 552 C CA . VAL A 1 72 ? -14.344 3.850 0.613 1.00 76.88 72 VAL A CA 1
ATOM 553 C C . VAL A 1 72 ? -15.535 4.803 0.724 1.00 76.88 72 VAL A C 1
ATOM 555 O O . VAL A 1 72 ? -16.063 4.974 1.819 1.00 76.88 72 VAL A O 1
ATOM 558 N N . ASP A 1 73 ? -15.981 5.373 -0.397 1.00 61.62 73 ASP A N 1
ATOM 559 C CA . ASP A 1 73 ? -17.127 6.291 -0.464 1.00 61.62 73 ASP A CA 1
ATOM 560 C C . ASP A 1 73 ? -18.497 5.574 -0.590 1.00 61.62 73 ASP A C 1
ATOM 562 O O . ASP A 1 73 ? -19.516 6.232 -0.809 1.00 61.62 73 ASP A O 1
ATOM 566 N N . SER A 1 74 ? -18.531 4.236 -0.471 1.00 53.53 74 SER A N 1
ATOM 567 C CA . SER A 1 74 ? -19.723 3.377 -0.652 1.00 53.53 74 SER A CA 1
ATOM 568 C C . SER A 1 74 ? -20.437 2.994 0.646 1.00 53.53 74 SER A C 1
ATOM 570 O O . SER A 1 74 ? -19.745 2.696 1.644 1.00 53.53 74 SER A O 1
#

Foldseek 3Di:
DDDLVRQLPPPDAEEAEFEQQEPPDRSVVVQVSNVVRHPRYDGDYHNPDYPVNCVVPVPVVVVVVVVSVVVRVD

pLDDT: mean 79.9, std 9.39, range [53.53, 91.56]

Secondary structure (DSSP, 8-state):
---HHHHHT--S-EEEEEETT-TTS-HHHHHHHHHHH-TTEEEEEETT--TTHHHH-HHHHHHHHHHHHHTT--

InterPro domains:
  IPR029058 Alpha/Beta hydrolase fold [G3DSA:3.40.50.1820] (1-70)
  IPR029058 Alpha/Beta hydrolase fold [SSF53474] (5-70)